Protein AF-A0AAV9F6B0-F1 (afdb_monomer_lite)

Radius of gyration: 14.26 Å; chains: 1; bounding box: 37×33×32 Å

Organism: Acorus calamus (NCBI:txid4465)

Foldseek 3Di:
DDDDPCQVVDDPVQQQDAAPQPRDRGDGWDAAPVDRHIHDPVSCVVVVWDKDWDWDDDPNDTDTDIHTHDPVCRPVPPPPDD

Secondary structure (DSSP, 8-state):
--S---GGGS-GGGGSS--TTT----SPEEE-SSSS-EEEHHHHHHTT--EEEEEEEETTEEEEEEEE--TTSTTGGG-S--

pLDDT: mean 90.45, std 13.37, range [38.16, 98.25]

InterPro domains:
  IPR013083 Zinc finger, RING/FYVE/PHD-type [G3DSA:3.30.40.10] (1-75)
  IPR034732 Extended PHD (ePHD) domain [PS51805] (1-74)
  IPR050701 Histone Modification Regulator [PTHR13793] (1-74)

Structure (mmCIF, N/CA/C/O backbone):
data_AF-A0AAV9F6B0-F1
#
_entry.id   AF-A0AAV9F6B0-F1
#
loop_
_atom_site.group_PDB
_atom_site.id
_atom_site.type_symbol
_atom_site.label_atom_id
_atom_site.label_alt_id
_atom_site.label_comp_id
_atom_site.label_asym_id
_atom_site.label_entity_id
_atom_site.label_seq_id
_atom_site.pdbx_PDB_ins_code
_atom_site.Cartn_x
_atom_site.Cartn_y
_atom_site.Cartn_z
_atom_site.occupancy
_atom_site.B_iso_or_equiv
_atom_site.auth_seq_id
_atom_site.auth_comp_id
_atom_site.auth_asym_id
_atom_site.auth_atom_id
_atom_site.pdbx_PDB_model_num
ATOM 1 N N . MET A 1 1 ? -7.429 19.626 -0.118 1.00 80.06 1 MET A N 1
ATOM 2 C CA . MET A 1 1 ? -6.522 18.722 0.626 1.00 80.06 1 MET A CA 1
ATOM 3 C C . MET A 1 1 ? -5.108 19.262 0.478 1.00 80.06 1 MET A C 1
ATOM 5 O O . MET A 1 1 ? -4.374 18.792 -0.379 1.00 80.06 1 MET A O 1
ATOM 9 N N . GLU A 1 2 ? -4.732 20.266 1.263 1.00 93.44 2 GLU A N 1
ATOM 10 C CA . GLU A 1 2 ? -3.373 20.817 1.242 1.00 93.44 2 GLU A CA 1
ATOM 11 C C . GLU A 1 2 ? -3.054 21.502 2.581 1.00 93.44 2 GLU A C 1
ATOM 13 O O . GLU A 1 2 ? -3.968 22.081 3.177 1.00 93.44 2 GLU A O 1
ATOM 18 N N . PRO A 1 3 ? -1.804 21.414 3.077 1.00 93.25 3 PRO A N 1
ATOM 19 C CA . PRO A 1 3 ? -0.689 20.606 2.561 1.00 93.25 3 PRO A CA 1
ATOM 20 C C . PRO A 1 3 ? -0.810 19.109 2.917 1.00 93.25 3 PRO A C 1
ATOM 22 O O . PRO A 1 3 ? -1.638 18.704 3.733 1.00 93.25 3 PRO A O 1
ATOM 25 N N . ALA A 1 4 ? 0.048 18.269 2.328 1.00 92.75 4 ALA A N 1
ATOM 26 C CA . ALA A 1 4 ? 0.227 16.893 2.789 1.00 92.75 4 ALA A CA 1
ATOM 27 C C . ALA A 1 4 ? 0.972 16.884 4.135 1.00 92.75 4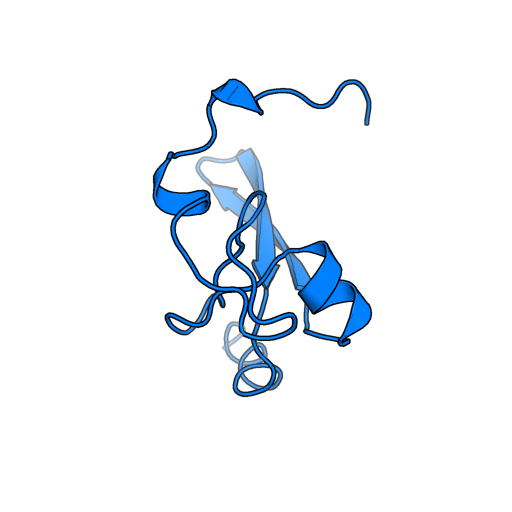 ALA A C 1
ATOM 29 O O . ALA A 1 4 ? 2.074 17.418 4.248 1.00 92.75 4 ALA A O 1
ATOM 30 N N . VAL A 1 5 ? 0.377 16.264 5.152 1.00 95.38 5 VAL A N 1
ATOM 31 C CA . VAL A 1 5 ? 0.936 16.173 6.510 1.00 95.38 5 VAL A CA 1
ATOM 32 C C . VAL A 1 5 ? 1.328 14.735 6.853 1.00 95.38 5 VAL A C 1
ATOM 34 O O . VAL A 1 5 ? 0.851 13.786 6.235 1.00 95.38 5 VAL A O 1
ATOM 37 N N . GLY A 1 6 ? 2.203 14.557 7.848 1.00 94.50 6 GLY A N 1
ATOM 38 C CA . GLY A 1 6 ? 2.564 13.233 8.373 1.00 94.50 6 GLY A CA 1
ATOM 39 C C . GLY A 1 6 ? 3.564 12.430 7.532 1.00 94.50 6 GLY A C 1
ATOM 40 O O . GLY A 1 6 ? 3.806 11.269 7.847 1.00 94.50 6 GLY A O 1
ATOM 41 N N . ILE A 1 7 ? 4.186 13.026 6.508 1.00 93.56 7 ILE A N 1
ATOM 42 C CA . ILE A 1 7 ? 5.159 12.340 5.636 1.00 93.56 7 ILE A CA 1
ATOM 43 C C . ILE A 1 7 ? 6.376 11.791 6.398 1.00 93.56 7 ILE A C 1
ATOM 45 O O . ILE A 1 7 ? 6.863 10.710 6.083 1.00 93.56 7 ILE A O 1
ATOM 49 N N . LEU A 1 8 ? 6.823 12.495 7.443 1.00 94.12 8 LEU A N 1
ATOM 50 C CA . LEU A 1 8 ? 7.932 12.066 8.304 1.00 94.12 8 LEU A CA 1
ATOM 51 C C . LEU A 1 8 ? 7.517 11.000 9.334 1.00 94.12 8 LEU A C 1
ATOM 53 O O . LEU A 1 8 ? 8.379 10.354 9.918 1.00 94.12 8 LEU A O 1
ATOM 57 N N . ASN A 1 9 ? 6.211 10.788 9.536 1.00 96.06 9 ASN A N 1
ATOM 58 C CA . ASN A 1 9 ? 5.674 9.798 10.478 1.00 96.06 9 ASN A CA 1
ATOM 59 C C . ASN A 1 9 ? 5.433 8.429 9.819 1.00 96.06 9 ASN A C 1
ATOM 61 O O . ASN A 1 9 ? 4.922 7.510 10.461 1.00 96.06 9 ASN A O 1
ATOM 65 N N . ILE A 1 10 ? 5.753 8.281 8.530 1.00 93.19 10 ILE A N 1
ATOM 66 C CA . ILE A 1 10 ? 5.605 7.015 7.811 1.00 93.19 10 ILE A CA 1
ATOM 67 C C . ILE A 1 10 ? 6.646 6.025 8.347 1.00 93.19 10 ILE A C 1
ATOM 69 O O . ILE A 1 10 ? 7.837 6.323 8.395 1.00 93.19 10 ILE A O 1
ATOM 73 N N . SER A 1 11 ? 6.200 4.825 8.728 1.00 94.56 11 SER A N 1
ATOM 74 C CA . SER A 1 11 ? 7.095 3.762 9.199 1.00 94.56 11 SER A CA 1
ATOM 75 C C . SER A 1 11 ? 8.183 3.444 8.169 1.00 94.56 11 SER A C 1
ATOM 77 O O . SER A 1 11 ? 7.883 3.266 6.989 1.00 94.56 11 SER A O 1
ATOM 79 N N . SER A 1 12 ? 9.428 3.264 8.621 1.00 93.44 12 SER A N 1
ATOM 80 C CA . SER A 1 12 ? 10.550 2.834 7.771 1.00 93.44 12 SER A CA 1
ATOM 81 C C . SER A 1 12 ? 10.270 1.518 7.033 1.00 93.44 12 SER A C 1
ATOM 83 O O . SER A 1 12 ? 10.733 1.319 5.910 1.00 93.44 12 SER A O 1
ATOM 85 N N . GLN A 1 13 ? 9.433 0.645 7.607 1.00 92.19 13 GLN A N 1
ATOM 86 C CA . GLN A 1 13 ? 9.009 -0.608 6.977 1.00 92.19 13 GLN A CA 1
ATOM 87 C C . GLN A 1 13 ? 8.238 -0.395 5.667 1.00 92.19 13 GLN A C 1
ATOM 89 O O . GLN A 1 13 ? 8.232 -1.277 4.807 1.00 92.19 13 GLN A O 1
ATOM 94 N N . ALA A 1 14 ? 7.620 0.777 5.495 1.00 92.44 14 ALA A N 1
ATOM 95 C CA . ALA A 1 14 ? 6.903 1.147 4.284 1.00 92.44 14 ALA A CA 1
ATOM 96 C C . ALA A 1 14 ? 7.829 1.537 3.122 1.00 92.44 14 ALA A C 1
ATOM 98 O O . ALA A 1 14 ? 7.306 1.845 2.062 1.00 92.44 14 ALA A O 1
ATOM 99 N N . PHE A 1 15 ? 9.159 1.520 3.288 1.00 94.56 15 PHE A N 1
ATOM 100 C CA . PHE A 1 15 ? 10.136 1.890 2.247 1.00 94.56 15 PHE A CA 1
ATOM 101 C C . PHE A 1 15 ? 11.087 0.748 1.848 1.00 94.56 15 PHE A C 1
ATOM 103 O O . PHE A 1 15 ? 11.854 0.885 0.902 1.00 94.56 15 PHE A O 1
ATOM 110 N N . VAL A 1 16 ? 11.044 -0.392 2.54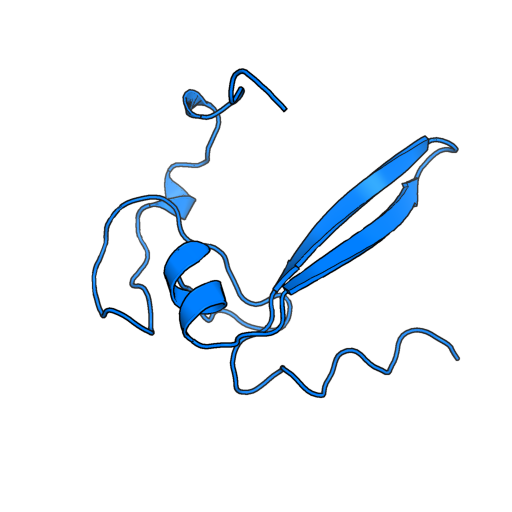5 1.00 94.88 16 VAL A N 1
ATOM 111 C CA . VAL A 1 16 ? 12.005 -1.508 2.389 1.00 94.88 16 VAL A CA 1
ATOM 112 C C . VAL A 1 16 ? 11.380 -2.741 1.729 1.00 94.88 16 VAL A C 1
ATOM 114 O O . VAL A 1 16 ? 11.692 -3.883 2.067 1.00 94.88 16 VAL A O 1
ATOM 117 N N . LYS A 1 17 ? 10.429 -2.525 0.817 1.00 95.38 17 LYS A N 1
ATOM 118 C CA . LYS A 1 17 ? 9.752 -3.581 0.047 1.00 95.38 17 LYS A CA 1
ATOM 119 C C . LYS A 1 17 ? 10.042 -3.400 -1.445 1.00 95.38 17 LYS A C 1
ATOM 121 O O . LYS A 1 17 ? 10.630 -2.406 -1.849 1.00 95.38 17 LYS A O 1
ATOM 126 N N . VAL A 1 18 ? 9.655 -4.374 -2.264 1.00 97.38 18 VAL A N 1
ATOM 127 C CA . VAL A 1 18 ? 9.773 -4.289 -3.728 1.00 97.38 18 VAL A CA 1
ATOM 128 C C . VAL A 1 18 ? 8.375 -4.186 -4.318 1.00 97.38 18 VAL A C 1
ATOM 130 O O . VAL A 1 18 ? 7.497 -4.983 -3.981 1.00 97.38 18 VAL A O 1
ATOM 133 N N . CYS A 1 19 ? 8.150 -3.202 -5.189 1.00 98.19 19 CYS A N 1
ATOM 134 C CA . CYS A 1 19 ? 6.878 -3.085 -5.890 1.00 98.19 19 CYS A CA 1
ATOM 135 C C . CYS A 1 19 ? 6.781 -4.178 -6.953 1.00 98.19 19 CYS A C 1
ATOM 137 O O . CYS A 1 19 ? 7.572 -4.188 -7.891 1.00 98.19 19 CYS A O 1
ATOM 139 N N . VAL A 1 20 ? 5.755 -5.028 -6.875 1.00 97.94 20 VAL A N 1
ATOM 140 C CA . VAL A 1 20 ? 5.551 -6.117 -7.852 1.00 97.94 20 VAL A CA 1
ATOM 141 C C . VAL A 1 20 ? 5.217 -5.642 -9.274 1.00 97.94 20 VAL A C 1
ATOM 143 O O . VAL A 1 20 ? 5.185 -6.454 -10.188 1.00 97.94 20 VAL A O 1
ATOM 146 N N . ILE A 1 21 ? 4.939 -4.347 -9.466 1.00 98.12 21 ILE A N 1
ATOM 147 C CA . ILE A 1 21 ? 4.556 -3.767 -10.764 1.00 98.12 21 ILE A CA 1
ATOM 148 C C . ILE A 1 21 ? 5.774 -3.177 -11.484 1.00 98.12 21 ILE A C 1
ATOM 150 O O . ILE A 1 21 ? 5.986 -3.472 -12.652 1.00 98.12 21 ILE A O 1
ATOM 154 N N . CYS A 1 22 ? 6.575 -2.338 -10.813 1.00 98.19 22 CYS A N 1
ATOM 155 C CA . CYS A 1 22 ? 7.751 -1.707 -11.432 1.00 98.19 22 CYS A CA 1
ATOM 156 C C . CYS A 1 22 ? 9.085 -2.374 -11.072 1.00 98.19 22 CYS A C 1
ATOM 158 O O . CYS A 1 22 ? 10.112 -2.006 -11.634 1.00 98.19 22 CYS A O 1
ATOM 160 N N . ASN A 1 23 ? 9.082 -3.334 -10.145 1.00 97.88 23 ASN A N 1
ATOM 161 C CA . ASN A 1 23 ? 10.259 -4.071 -9.689 1.00 97.88 23 ASN A CA 1
ATOM 162 C C . ASN A 1 23 ? 11.377 -3.181 -9.103 1.00 97.88 23 ASN A C 1
ATOM 164 O O . ASN A 1 23 ? 12.560 -3.467 -9.270 1.00 97.88 23 ASN A O 1
ATOM 168 N N . GLN A 1 24 ? 11.000 -2.090 -8.426 1.00 97.75 24 GLN A N 1
ATOM 169 C CA . GLN A 1 24 ? 11.921 -1.141 -7.787 1.00 97.75 24 GLN A CA 1
ATOM 170 C C . GLN A 1 24 ? 11.644 -0.990 -6.283 1.00 97.75 24 GLN A C 1
ATOM 172 O O . GLN A 1 24 ? 10.513 -1.202 -5.829 1.00 97.75 24 GLN A O 1
ATOM 177 N N . MET A 1 25 ? 12.677 -0.579 -5.534 1.00 97.00 25 MET A N 1
ATOM 178 C CA . MET A 1 25 ? 12.623 -0.228 -4.107 1.00 97.00 25 MET A CA 1
ATOM 179 C C . MET A 1 25 ? 12.768 1.298 -3.928 1.00 97.00 25 MET A C 1
ATOM 181 O O . MET A 1 25 ? 13.867 1.790 -3.689 1.00 97.00 25 MET A O 1
ATOM 185 N N . HIS A 1 26 ? 11.684 2.069 -4.095 1.00 95.31 26 HIS A N 1
ATOM 186 C CA . HIS A 1 26 ? 11.694 3.527 -3.905 1.00 95.31 26 HIS A CA 1
ATOM 187 C C . HIS A 1 26 ? 10.365 4.056 -3.352 1.00 95.31 26 HIS A C 1
ATOM 189 O O . HIS A 1 26 ? 9.306 3.533 -3.661 1.00 95.31 26 HIS A O 1
ATOM 195 N N . GLY A 1 27 ? 10.376 5.170 -2.619 1.00 94.50 27 GLY A N 1
ATOM 196 C CA . GLY A 1 27 ? 9.138 5.745 -2.079 1.00 94.50 27 GLY A CA 1
ATOM 197 C C . GLY A 1 27 ? 8.376 4.788 -1.148 1.00 94.50 27 GLY A C 1
ATOM 198 O O . GLY A 1 27 ? 8.905 3.771 -0.705 1.00 94.50 27 GLY A O 1
ATOM 199 N N . SER A 1 28 ? 7.136 5.149 -0.811 1.00 94.88 28 SER A N 1
ATOM 200 C CA . SER A 1 28 ? 6.311 4.360 0.110 1.00 94.88 28 SER A CA 1
ATOM 201 C C . SER A 1 28 ? 5.489 3.291 -0.621 1.00 94.88 28 SER A C 1
ATOM 203 O O . SER A 1 28 ? 4.880 3.551 -1.667 1.00 94.88 28 SER A O 1
ATOM 205 N N . PHE A 1 29 ? 5.437 2.091 -0.044 1.00 96.69 29 PHE A N 1
ATOM 206 C CA . PHE A 1 29 ? 4.653 0.957 -0.522 1.00 96.69 29 PHE A CA 1
ATOM 207 C C . PHE A 1 29 ? 3.301 0.868 0.187 1.00 96.69 29 PHE A C 1
ATOM 209 O O . PHE A 1 29 ? 3.170 1.071 1.391 1.00 96.69 29 PHE A O 1
ATOM 216 N N . THR A 1 30 ? 2.288 0.471 -0.572 1.00 95.06 30 THR A N 1
ATOM 217 C CA . THR A 1 30 ? 1.009 -0.030 -0.073 1.00 95.06 30 THR A CA 1
ATOM 218 C C . THR A 1 30 ? 0.997 -1.554 -0.159 1.00 95.06 30 THR A C 1
ATOM 220 O O . THR A 1 30 ? 1.608 -2.145 -1.050 1.00 95.06 30 THR A O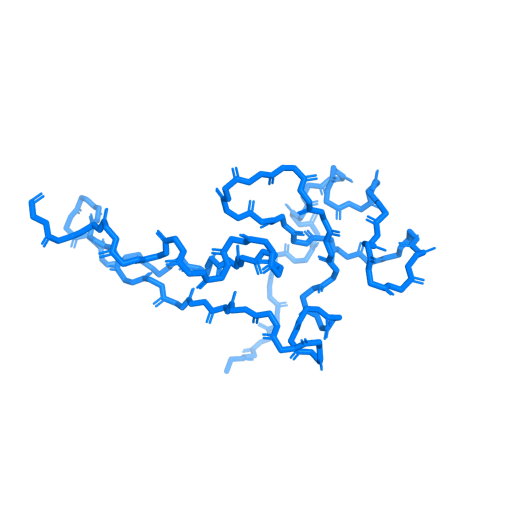 1
ATOM 223 N N . GLN A 1 31 ? 0.297 -2.191 0.774 1.00 96.38 31 GLN A N 1
ATOM 224 C CA . GLN A 1 31 ? 0.099 -3.634 0.805 1.00 96.38 31 GLN A CA 1
ATOM 225 C C . GLN A 1 31 ? -1.326 -3.989 0.365 1.00 96.38 31 GLN A C 1
ATOM 227 O O . GLN A 1 31 ? -2.281 -3.273 0.684 1.00 96.38 31 GLN A O 1
ATOM 232 N N . CYS A 1 32 ? -1.476 -5.122 -0.319 1.00 96.75 32 CYS A N 1
ATOM 233 C CA . CYS A 1 32 ? -2.780 -5.737 -0.520 1.00 96.75 32 CYS A CA 1
ATOM 234 C C . CYS A 1 32 ? -3.452 -6.032 0.827 1.00 96.75 32 CYS A C 1
ATOM 236 O O . CYS A 1 32 ? -2.848 -6.585 1.738 1.00 96.75 32 CYS A O 1
ATOM 238 N N . PHE A 1 33 ? -4.739 -5.718 0.944 1.00 96.00 33 PHE A N 1
ATOM 239 C CA . PHE A 1 33 ? -5.490 -5.931 2.178 1.00 96.00 33 PHE A CA 1
ATOM 240 C C . PHE A 1 33 ? -5.602 -7.413 2.593 1.00 96.00 33 PHE A C 1
ATOM 242 O O . PHE A 1 33 ? -5.840 -7.700 3.762 1.00 96.00 33 PHE A O 1
ATOM 249 N N . LYS A 1 34 ? -5.438 -8.350 1.650 1.00 95.62 34 LYS A N 1
ATOM 250 C CA . LYS A 1 34 ? -5.628 -9.795 1.862 1.00 95.62 34 LYS A CA 1
ATOM 251 C C . LYS A 1 34 ? -4.324 -10.599 1.912 1.00 95.62 34 LYS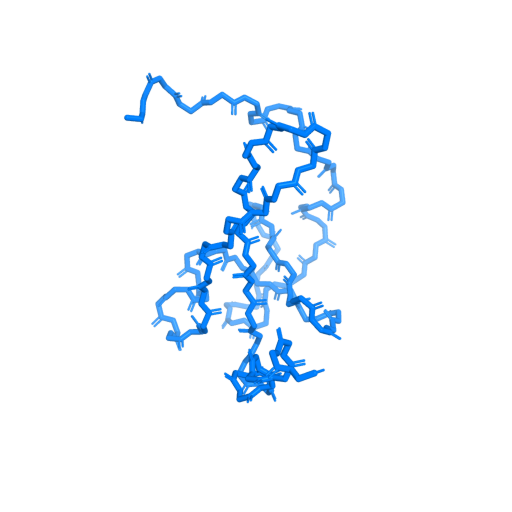 A C 1
ATOM 253 O O . LYS A 1 34 ? -4.340 -11.727 2.386 1.00 95.62 34 LYS A O 1
ATOM 258 N N . CYS A 1 35 ? -3.202 -10.054 1.437 1.00 96.06 35 CYS A N 1
ATOM 259 C CA . CYS A 1 35 ? -1.934 -10.787 1.365 1.00 96.06 35 CYS A CA 1
ATOM 260 C C . CYS A 1 35 ? -0.707 -9.869 1.459 1.00 96.06 35 CYS A C 1
ATOM 262 O O . CYS A 1 35 ? -0.813 -8.646 1.492 1.00 96.06 35 CYS A O 1
ATOM 264 N N . SER A 1 36 ? 0.490 -10.452 1.460 1.00 96.19 36 SER A N 1
ATOM 265 C CA . SER A 1 36 ? 1.770 -9.728 1.541 1.00 96.19 36 SER A CA 1
ATOM 266 C C . SER A 1 36 ? 2.300 -9.236 0.187 1.00 96.19 36 SER A C 1
ATOM 268 O O . SER A 1 36 ? 3.507 -9.153 -0.018 1.00 96.19 36 SER A O 1
ATOM 270 N N . THR A 1 37 ? 1.418 -8.922 -0.765 1.00 97.31 37 THR A N 1
ATOM 271 C CA . THR A 1 37 ? 1.813 -8.290 -2.034 1.00 97.31 37 THR A CA 1
ATOM 272 C C . THR A 1 37 ? 1.967 -6.782 -1.837 1.00 97.31 37 THR A C 1
ATOM 274 O O . THR A 1 37 ? 1.030 -6.130 -1.376 1.00 97.31 37 THR A O 1
ATOM 277 N N . TYR A 1 38 ? 3.123 -6.230 -2.221 1.00 97.94 38 TYR A N 1
ATOM 278 C CA . TYR A 1 38 ? 3.458 -4.811 -2.060 1.00 97.94 38 TYR A CA 1
ATOM 279 C C . TYR A 1 38 ? 3.585 -4.088 -3.405 1.00 97.94 38 TYR A C 1
ATOM 281 O O . TYR A 1 38 ? 4.103 -4.630 -4.384 1.00 97.94 38 TYR A O 1
ATOM 289 N N . TYR A 1 39 ? 3.127 -2.841 -3.461 1.00 98.19 39 TYR A N 1
ATOM 290 C CA . TYR A 1 39 ? 3.191 -1.994 -4.652 1.00 98.19 39 TYR A CA 1
ATOM 291 C C . TYR A 1 39 ? 3.084 -0.515 -4.285 1.00 98.19 39 TYR A C 1
ATOM 293 O O . TYR A 1 39 ? 2.501 -0.162 -3.265 1.00 98.19 39 TYR A O 1
ATOM 301 N N . HIS A 1 40 ? 3.611 0.382 -5.117 1.00 98.25 40 HIS A N 1
ATOM 302 C CA . HIS A 1 40 ? 3.349 1.811 -4.934 1.00 98.25 40 HIS A CA 1
ATOM 303 C C . HIS A 1 40 ? 1.877 2.121 -5.206 1.00 98.25 40 HIS A C 1
ATOM 305 O O . HIS A 1 40 ? 1.285 1.548 -6.127 1.00 98.25 40 HIS A O 1
ATOM 311 N N . ALA A 1 41 ? 1.313 3.088 -4.478 1.00 97.00 41 ALA A N 1
ATOM 312 C CA . ALA A 1 41 ? -0.061 3.538 -4.703 1.00 97.00 41 ALA A CA 1
ATOM 313 C C . ALA A 1 41 ? -0.286 3.975 -6.166 1.00 97.00 41 ALA A C 1
ATOM 315 O O . ALA A 1 41 ? -1.243 3.547 -6.808 1.00 97.00 41 ALA A O 1
ATOM 316 N N . MET A 1 42 ? 0.654 4.736 -6.740 1.00 97.56 42 MET A N 1
ATOM 317 C CA . MET A 1 42 ? 0.580 5.154 -8.145 1.00 97.56 42 MET A CA 1
ATOM 318 C C . MET A 1 42 ? 0.720 3.991 -9.135 1.00 97.56 42 MET A C 1
ATOM 320 O O . MET A 1 42 ? 0.039 3.986 -10.156 1.00 97.56 42 MET A O 1
ATOM 324 N N . CYS A 1 43 ? 1.584 3.008 -8.857 1.00 98.19 43 CYS A N 1
ATOM 325 C CA . CYS A 1 43 ? 1.739 1.840 -9.727 1.00 98.19 43 CYS A CA 1
ATOM 326 C C . CYS A 1 43 ? 0.448 1.020 -9.770 1.00 98.19 43 CYS A C 1
ATOM 328 O O . CYS A 1 43 ? -0.022 0.685 -10.851 1.00 98.19 43 CYS A O 1
ATOM 330 N N . ALA A 1 44 ? -0.146 0.749 -8.607 1.00 97.38 44 ALA A N 1
ATOM 331 C CA . ALA A 1 44 ? -1.406 0.023 -8.510 1.00 97.38 44 ALA A CA 1
ATOM 332 C C . ALA A 1 44 ? -2.561 0.766 -9.191 1.00 97.38 44 ALA A C 1
ATOM 334 O O . ALA A 1 44 ? -3.292 0.155 -9.965 1.00 97.38 44 ALA A O 1
ATOM 335 N N . SER A 1 45 ? -2.678 2.083 -8.986 1.00 96.81 45 SER A N 1
ATOM 336 C CA . SER A 1 45 ? -3.687 2.900 -9.671 1.00 96.81 45 SER A CA 1
ATOM 337 C C . SER A 1 45 ? -3.551 2.823 -11.198 1.00 96.81 45 SER A C 1
ATOM 339 O O . SER A 1 45 ? -4.534 2.554 -11.883 1.00 96.81 45 SER A O 1
ATOM 341 N N . LYS A 1 46 ? -2.332 2.971 -11.737 1.00 97.69 46 LYS A N 1
ATOM 342 C CA . LYS A 1 46 ? -2.074 2.875 -13.186 1.00 97.69 46 LYS A CA 1
ATOM 343 C C . LYS A 1 46 ? -2.303 1.473 -13.754 1.00 97.69 46 LYS A C 1
ATOM 345 O O . LYS A 1 46 ? -2.701 1.350 -14.905 1.00 97.69 46 LYS A O 1
ATOM 350 N N . ALA A 1 47 ? -2.055 0.432 -12.963 1.00 96.94 47 ALA A N 1
ATOM 351 C CA . ALA A 1 47 ? -2.281 -0.960 -13.347 1.00 96.94 47 ALA A CA 1
ATOM 352 C C . ALA A 1 47 ? -3.747 -1.411 -13.191 1.00 96.94 47 ALA A C 1
ATOM 354 O O . ALA A 1 47 ? -4.050 -2.577 -13.431 1.00 96.94 47 ALA A O 1
ATOM 355 N N . GLY A 1 48 ? -4.653 -0.526 -12.758 1.00 95.56 48 GLY A N 1
ATOM 356 C CA . GLY A 1 48 ? -6.070 -0.852 -12.581 1.00 95.56 48 GLY A CA 1
ATOM 357 C C . GLY A 1 48 ? -6.366 -1.729 -11.361 1.00 95.56 48 GLY A C 1
ATOM 358 O O . GLY A 1 48 ? -7.392 -2.403 -11.323 1.00 95.56 48 GLY A O 1
ATOM 359 N N . TYR A 1 49 ? -5.486 -1.749 -10.355 1.00 96.12 49 TYR A N 1
ATOM 360 C CA . TYR A 1 49 ? -5.762 -2.468 -9.110 1.00 96.12 49 TYR A CA 1
ATOM 361 C C . TYR A 1 49 ? -6.915 -1.800 -8.362 1.00 96.12 49 TYR A C 1
ATOM 363 O O . TYR A 1 49 ? -7.008 -0.573 -8.289 1.00 96.12 49 TYR A O 1
ATOM 371 N N . ARG A 1 50 ? -7.780 -2.616 -7.755 1.00 94.94 50 ARG A N 1
ATOM 372 C CA . ARG A 1 50 ? -8.928 -2.121 -6.993 1.00 94.94 50 ARG A CA 1
ATOM 373 C C . ARG A 1 50 ? -8.449 -1.379 -5.746 1.00 94.94 50 ARG A C 1
ATOM 375 O O . ARG A 1 50 ? -7.717 -1.932 -4.923 1.00 94.94 50 ARG A O 1
ATOM 382 N N . MET A 1 51 ? -8.900 -0.140 -5.600 1.00 94.44 51 MET A N 1
ATOM 383 C CA . MET A 1 51 ? -8.648 0.728 -4.453 1.00 94.44 51 MET A CA 1
ATOM 384 C C . MET A 1 51 ? -9.981 1.274 -3.957 1.00 94.44 51 MET A C 1
ATOM 386 O O . MET A 1 51 ? -10.761 1.797 -4.747 1.00 94.44 51 MET A O 1
ATOM 390 N N . GLU A 1 52 ? -10.257 1.136 -2.664 1.00 94.12 52 GLU A N 1
ATOM 391 C CA . GLU A 1 52 ? -11.540 1.510 -2.074 1.00 94.12 52 GLU A CA 1
ATOM 392 C C . GLU A 1 52 ? -11.339 2.404 -0.859 1.00 94.12 52 GLU A C 1
ATOM 394 O O . GLU A 1 52 ? -10.539 2.099 0.030 1.00 94.12 52 GLU A O 1
ATOM 399 N N . LEU A 1 53 ? -12.141 3.462 -0.777 1.00 93.12 53 LEU A N 1
ATOM 400 C CA . LEU A 1 53 ? -12.321 4.211 0.454 1.00 93.12 53 LEU A CA 1
ATOM 401 C C . LEU A 1 53 ? -13.464 3.573 1.248 1.00 93.12 53 LEU A C 1
ATOM 403 O O . LEU A 1 53 ? -14.611 3.583 0.812 1.00 93.12 53 LEU A O 1
ATOM 407 N N . ARG A 1 54 ? -13.154 3.010 2.414 1.00 92.81 54 ARG A N 1
ATOM 408 C CA . ARG A 1 54 ? -14.145 2.438 3.329 1.00 92.81 54 ARG A CA 1
ATOM 409 C C . ARG A 1 54 ? -14.441 3.421 4.446 1.00 92.81 54 ARG A C 1
ATOM 411 O O . ARG A 1 54 ? -13.518 3.858 5.132 1.00 92.81 54 ARG A O 1
ATOM 418 N N . CYS A 1 55 ? -15.715 3.728 4.646 1.00 92.81 55 CYS A N 1
ATOM 419 C CA . CYS A 1 55 ? -16.190 4.476 5.803 1.00 92.81 55 CYS A CA 1
ATOM 420 C C . CYS A 1 55 ? -16.595 3.478 6.887 1.00 92.81 55 CYS A C 1
ATOM 422 O O . CYS A 1 55 ? -17.406 2.589 6.651 1.00 92.81 55 CYS A O 1
ATOM 424 N N . LEU A 1 56 ? -15.998 3.610 8.061 1.00 91.06 56 LEU A N 1
ATOM 425 C CA . LEU A 1 56 ? -16.229 2.766 9.224 1.00 91.06 56 LEU A CA 1
ATOM 426 C C . LEU A 1 56 ? -16.649 3.674 10.376 1.00 91.06 56 LEU A C 1
ATOM 428 O O . LEU A 1 56 ? -16.151 4.791 10.481 1.00 91.06 56 LEU A O 1
ATOM 432 N N . GLU A 1 57 ? -17.512 3.207 11.266 1.00 92.62 57 GLU A N 1
ATOM 433 C CA . GLU A 1 57 ? -17.753 3.896 12.531 1.00 92.62 57 GLU A CA 1
ATOM 434 C C . GLU A 1 57 ? -16.959 3.204 13.640 1.00 92.62 57 GLU A C 1
ATOM 436 O O . GLU A 1 57 ? -16.992 1.982 13.780 1.00 92.62 57 GLU A O 1
ATOM 441 N N . LYS A 1 58 ? -16.209 3.980 14.423 1.00 87.50 58 LYS A N 1
ATOM 442 C CA . LYS A 1 58 ? -15.517 3.483 15.614 1.00 87.50 58 LYS A CA 1
ATOM 443 C C . LYS A 1 58 ? -15.676 4.497 16.734 1.00 87.50 58 LYS A C 1
ATOM 445 O O . LYS A 1 58 ? -15.255 5.643 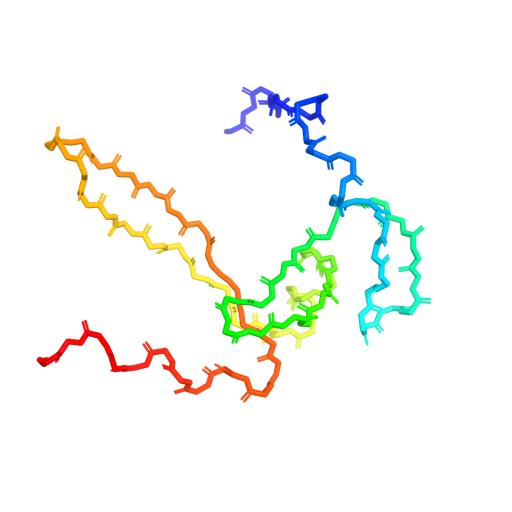16.596 1.00 87.50 58 LYS A O 1
ATOM 450 N N . ASN A 1 59 ? -16.252 4.063 17.853 1.00 89.81 59 ASN A N 1
ATOM 451 C CA . ASN A 1 59 ? -16.522 4.904 19.024 1.00 89.81 59 ASN A CA 1
ATOM 452 C C . ASN A 1 59 ? -17.344 6.164 18.675 1.00 89.81 59 ASN A C 1
ATOM 454 O O . ASN A 1 59 ? -16.996 7.264 19.102 1.00 89.81 59 ASN A O 1
ATOM 458 N N . GLY A 1 60 ? -18.375 6.020 17.831 1.00 91.12 60 GLY A N 1
ATOM 459 C CA . GLY A 1 60 ? -19.227 7.129 17.379 1.00 91.12 60 GLY A CA 1
ATOM 460 C C . GLY A 1 60 ? -18.538 8.143 16.456 1.00 91.12 60 GLY A C 1
ATOM 461 O O . GLY A 1 60 ? -19.120 9.174 16.132 1.00 91.12 60 GLY A O 1
ATOM 462 N N . LYS A 1 61 ? -17.290 7.888 16.035 1.00 93.12 61 LYS A N 1
ATOM 463 C CA . LYS A 1 61 ? -16.571 8.706 15.052 1.00 93.12 61 LYS A CA 1
ATOM 464 C C . LYS A 1 61 ? -16.470 7.961 13.729 1.00 93.12 61 LYS A C 1
ATOM 466 O O . LYS A 1 61 ? -16.046 6.803 13.693 1.00 93.12 61 LYS A O 1
ATOM 471 N N . GLN A 1 62 ? -16.802 8.648 12.639 1.00 92.62 62 GLN A N 1
ATOM 472 C CA . GLN A 1 62 ? -16.566 8.137 11.296 1.00 92.62 62 GLN A CA 1
ATOM 473 C C . GLN A 1 62 ? -15.061 8.155 11.002 1.00 92.62 62 GLN A C 1
ATOM 475 O O . GLN A 1 62 ? -14.392 9.180 11.125 1.00 92.62 62 GLN A O 1
ATOM 480 N N . ILE A 1 63 ? -14.529 7.002 10.618 1.00 93.75 63 ILE A N 1
ATOM 481 C CA . ILE A 1 63 ? -13.150 6.800 10.195 1.00 93.75 63 ILE A CA 1
ATOM 482 C C . ILE A 1 63 ? -13.177 6.361 8.740 1.00 93.75 63 ILE A C 1
ATOM 484 O O . ILE A 1 63 ? -13.855 5.403 8.374 1.00 93.75 63 ILE A O 1
ATOM 488 N N . THR A 1 64 ? -12.394 7.032 7.908 1.00 92.44 64 THR A N 1
ATOM 489 C CA . THR A 1 64 ? -12.155 6.604 6.535 1.00 92.44 64 THR A CA 1
ATOM 490 C C . THR A 1 64 ? -10.859 5.803 6.464 1.00 92.44 64 THR A C 1
ATOM 492 O O . THR A 1 64 ? -9.827 6.190 7.012 1.00 92.44 64 THR A O 1
ATOM 495 N N . LYS A 1 65 ? -10.904 4.647 5.804 1.00 92.06 65 LYS A N 1
ATOM 496 C CA . LYS A 1 65 ? -9.745 3.786 5.569 1.00 92.06 65 LYS A CA 1
ATOM 497 C C . LYS A 1 65 ? -9.624 3.502 4.082 1.00 92.06 65 LYS A C 1
ATOM 499 O O . LYS A 1 65 ? -10.544 2.959 3.481 1.00 92.06 65 LYS A O 1
ATOM 504 N N . MET A 1 66 ? -8.468 3.816 3.508 1.00 92.75 66 MET A N 1
ATOM 505 C CA . MET A 1 66 ? -8.127 3.366 2.163 1.00 92.75 66 MET A CA 1
ATOM 506 C C . MET A 1 66 ? -7.673 1.903 2.224 1.00 92.75 66 MET A C 1
ATOM 508 O O . MET A 1 66 ? -6.784 1.557 3.006 1.00 92.75 66 MET A O 1
ATOM 512 N N . VAL A 1 67 ? -8.271 1.043 1.404 1.00 94.88 67 VAL A N 1
ATOM 513 C CA . VAL A 1 67 ? -7.824 -0.339 1.194 1.00 94.88 67 VAL A CA 1
ATOM 514 C C . VAL A 1 67 ? -7.521 -0.570 -0.280 1.00 94.88 67 VAL A C 1
ATOM 516 O O . VAL A 1 67 ? -8.100 0.069 -1.153 1.00 94.88 67 VAL A O 1
ATOM 519 N N . SER A 1 68 ? -6.601 -1.485 -0.569 1.00 95.56 68 SER A N 1
ATOM 520 C CA . SER A 1 68 ? -6.267 -1.854 -1.944 1.00 95.56 68 SER A CA 1
ATOM 521 C C . SER A 1 68 ? -6.094 -3.361 -2.081 1.00 95.56 68 SER A C 1
ATOM 523 O O . SER A 1 68 ? -5.734 -4.040 -1.115 1.00 95.56 68 SER A O 1
ATOM 525 N N . TYR A 1 69 ? -6.332 -3.877 -3.282 1.00 96.69 69 TYR A N 1
ATOM 526 C CA . TYR A 1 69 ? -6.246 -5.297 -3.600 1.00 96.69 69 TYR A CA 1
ATOM 527 C C . TYR A 1 69 ? -5.278 -5.521 -4.755 1.00 96.69 69 TYR A C 1
ATOM 529 O O . TYR A 1 69 ? -5.304 -4.782 -5.737 1.00 96.69 69 TYR A O 1
ATOM 537 N N . CYS A 1 70 ? -4.433 -6.550 -4.653 1.00 96.50 70 CYS A N 1
ATOM 538 C CA . CYS A 1 70 ? -3.661 -6.992 -5.807 1.00 96.50 70 CYS A CA 1
ATOM 539 C C . CYS A 1 70 ? -4.587 -7.617 -6.860 1.00 96.50 70 CYS A C 1
ATOM 541 O O . CYS A 1 70 ? -5.737 -7.959 -6.569 1.00 96.50 70 CYS A O 1
ATOM 543 N N . SER A 1 71 ? -4.063 -7.822 -8.067 1.00 94.38 71 SER A N 1
ATOM 544 C CA . SER A 1 71 ? -4.788 -8.457 -9.175 1.00 94.38 71 SER A CA 1
ATOM 545 C C . SER A 1 71 ? -5.379 -9.827 -8.827 1.00 94.38 71 SER A C 1
ATOM 547 O O . SER A 1 71 ? -6.410 -10.190 -9.374 1.00 94.38 71 SER A O 1
ATOM 549 N N . TYR A 1 72 ? -4.789 -10.568 -7.885 1.00 94.44 72 TYR A N 1
ATOM 550 C CA . TYR A 1 72 ? -5.315 -11.865 -7.443 1.00 94.44 72 TYR A CA 1
ATOM 551 C C . TYR A 1 72 ? -6.502 -11.762 -6.472 1.00 94.44 72 TYR A C 1
ATOM 553 O O . TYR A 1 72 ? -7.278 -12.703 -6.366 1.00 94.44 72 TYR A O 1
ATOM 561 N N . HIS A 1 73 ? -6.681 -10.630 -5.783 1.00 94.56 73 HIS A N 1
ATOM 562 C CA . HIS A 1 73 ? -7.725 -10.447 -4.763 1.00 94.56 73 HIS A CA 1
ATOM 563 C C . HIS A 1 73 ? -8.796 -9.413 -5.152 1.00 94.56 73 HIS A C 1
ATOM 565 O O . HIS A 1 73 ? -9.592 -9.008 -4.309 1.00 94.56 73 HIS A O 1
ATOM 571 N N . TRP A 1 74 ? -8.842 -8.969 -6.413 1.00 77.12 74 TRP A N 1
ATOM 572 C CA . TRP A 1 74 ? -9.770 -7.924 -6.877 1.00 77.12 74 TRP A CA 1
ATOM 573 C C . TRP A 1 74 ? -11.267 -8.300 -6.793 1.00 77.12 74 TRP A C 1
ATOM 575 O O . TRP A 1 74 ? -12.120 -7.408 -6.711 1.00 77.12 74 TRP A O 1
ATOM 585 N N . TYR A 1 75 ? -11.576 -9.603 -6.771 1.00 70.06 75 TYR A N 1
ATOM 586 C CA . TYR A 1 75 ? -12.935 -10.163 -6.704 1.00 70.06 75 TYR A CA 1
ATOM 587 C C . TYR A 1 75 ? -13.409 -10.522 -5.283 1.00 70.06 75 TYR A C 1
ATOM 589 O O . TYR A 1 75 ? -14.589 -10.784 -5.087 1.00 70.06 75 TYR A O 1
ATOM 597 N N . ASP A 1 76 ? -12.526 -10.515 -4.280 1.00 62.06 76 ASP A N 1
ATOM 598 C CA . ASP A 1 76 ? -12.816 -11.041 -2.928 1.00 62.06 76 ASP A CA 1
ATOM 599 C C . ASP A 1 76 ? -13.525 -10.016 -2.009 1.00 62.06 76 ASP A C 1
ATOM 601 O O . ASP A 1 76 ? -13.890 -10.279 -0.866 1.00 62.06 76 ASP A O 1
ATOM 605 N N . SER A 1 77 ? -13.741 -8.794 -2.489 1.00 54.94 77 SER A N 1
ATOM 606 C CA . SER A 1 77 ? -14.285 -7.678 -1.700 1.00 54.94 77 SER A CA 1
ATOM 607 C C . SER A 1 77 ? -15.811 -7.688 -1.511 1.00 54.94 77 SER A C 1
ATOM 609 O O . SER A 1 77 ? -16.329 -6.763 -0.891 1.00 54.94 77 SER A O 1
ATOM 611 N N . THR A 1 78 ? -16.537 -8.697 -2.003 1.00 53.91 78 THR A N 1
ATOM 612 C CA . THR A 1 78 ? -18.014 -8.768 -1.952 1.00 53.91 78 THR A CA 1
ATOM 613 C C . THR A 1 78 ? -18.611 -9.503 -0.744 1.00 53.91 78 THR A C 1
ATOM 615 O O . THR A 1 78 ? -19.826 -9.470 -0.585 1.00 53.91 78 THR A O 1
ATOM 618 N N . PHE A 1 79 ? -17.820 -10.089 0.161 1.00 48.66 79 PHE A N 1
ATOM 619 C CA . 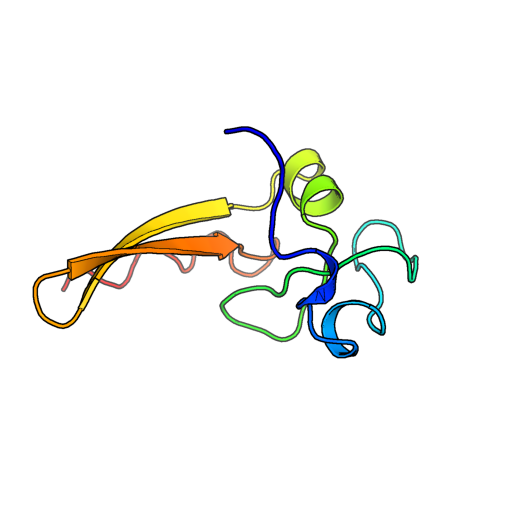PHE A 1 79 ? -18.349 -10.838 1.320 1.00 48.66 79 PHE A CA 1
ATOM 620 C C . PHE A 1 79 ? -18.141 -10.132 2.675 1.00 48.66 79 PHE A C 1
ATOM 622 O O . PHE A 1 79 ? -17.511 -10.672 3.580 1.00 48.66 79 PHE A O 1
ATOM 629 N N . GLN A 1 80 ? -18.671 -8.914 2.836 1.00 45.97 80 GLN A N 1
ATOM 630 C CA . GLN A 1 80 ? -18.909 -8.316 4.167 1.00 45.97 80 GLN A CA 1
ATOM 631 C C . GLN A 1 80 ? -20.298 -7.667 4.286 1.00 45.97 80 GLN A C 1
ATOM 633 O O . GLN A 1 80 ? -20.440 -6.614 4.899 1.00 45.97 80 GLN A O 1
ATOM 638 N N . VAL A 1 81 ? -21.328 -8.288 3.700 1.00 43.38 81 VAL A N 1
ATOM 639 C CA . VAL A 1 81 ? -22.731 -7.949 3.993 1.00 43.38 81 VAL A CA 1
ATOM 640 C C . VAL A 1 81 ? -23.607 -9.212 3.929 1.00 43.38 81 VAL A C 1
ATOM 642 O O . VAL A 1 81 ? -24.423 -9.326 3.028 1.00 43.38 81 VAL A O 1
ATOM 645 N N . TYR A 1 82 ? -23.400 -10.174 4.834 1.00 38.16 82 TYR A N 1
ATOM 646 C CA . TYR A 1 82 ? -24.416 -11.131 5.311 1.00 38.16 82 TYR A CA 1
ATOM 647 C C . TYR A 1 82 ? -24.042 -11.576 6.723 1.00 38.16 82 TYR A C 1
ATOM 649 O O . TYR A 1 82 ? -22.844 -11.883 6.927 1.00 38.16 82 TYR A O 1
#

Sequence (82 aa):
MEPAVGILNISSQAFVKVCVICNQMHGSFTQCFKCSTYYHAMCASKAGYRMELRCLEKNGKQITKMVSYCSYHWYDSTFQVY